Protein AF-A0A7T6Z5D4-F1 (afdb_monomer_lite)

Structure (mmCIF, N/CA/C/O backbone):
data_AF-A0A7T6Z5D4-F1
#
_entry.id   AF-A0A7T6Z5D4-F1
#
loop_
_atom_site.group_PDB
_atom_site.id
_atom_site.type_symbol
_atom_site.label_atom_id
_atom_site.label_alt_id
_atom_site.label_comp_id
_atom_site.label_asym_id
_atom_site.label_entity_id
_atom_site.label_seq_id
_atom_site.pdbx_PDB_ins_code
_atom_site.Cartn_x
_atom_site.Cartn_y
_atom_site.Cartn_z
_atom_site.occupancy
_atom_site.B_iso_or_equiv
_atom_site.auth_seq_id
_atom_site.auth_comp_id
_atom_site.auth_asym_id
_atom_site.auth_atom_id
_atom_site.pdbx_PDB_model_num
ATOM 1 N N . MET A 1 1 ? -11.730 -12.929 -20.255 1.00 37.44 1 MET A N 1
ATOM 2 C CA . MET A 1 1 ? -10.650 -12.286 -21.036 1.00 37.44 1 MET A CA 1
ATOM 3 C C . MET A 1 1 ? -10.343 -10.905 -20.443 1.00 37.44 1 MET A C 1
ATOM 5 O O . MET A 1 1 ? -10.733 -9.910 -21.029 1.00 37.44 1 MET A O 1
ATOM 9 N N . ALA A 1 2 ? -9.716 -10.832 -19.261 1.00 41.50 2 ALA A N 1
ATOM 10 C CA . ALA A 1 2 ? -9.498 -9.564 -18.532 1.00 41.50 2 ALA A CA 1
ATOM 11 C C . ALA A 1 2 ? -8.012 -9.235 -18.262 1.00 41.50 2 ALA A C 1
ATOM 13 O O . ALA A 1 2 ? -7.706 -8.169 -17.743 1.00 41.50 2 ALA A O 1
ATOM 14 N N . ALA A 1 3 ? -7.085 -10.131 -18.622 1.00 36.38 3 ALA A N 1
ATOM 15 C CA . ALA A 1 3 ? -5.649 -9.927 -18.406 1.00 36.38 3 ALA A CA 1
ATOM 16 C C . ALA A 1 3 ? -5.023 -8.950 -19.422 1.00 36.38 3 ALA A C 1
ATOM 18 O O . ALA A 1 3 ? -4.105 -8.213 -19.080 1.00 36.38 3 ALA A O 1
ATOM 19 N N . SER A 1 4 ? -5.549 -8.890 -20.652 1.00 50.53 4 SER A N 1
ATOM 20 C CA . SER A 1 4 ? -4.925 -8.131 -21.744 1.00 50.53 4 SER A CA 1
ATOM 21 C C . SER A 1 4 ? -5.060 -6.613 -21.610 1.00 50.53 4 SER A C 1
ATOM 23 O O . SER A 1 4 ? -4.218 -5.885 -22.119 1.00 50.53 4 SER A O 1
ATOM 25 N N . THR A 1 5 ? -6.108 -6.109 -20.955 1.00 51.53 5 THR A N 1
ATOM 26 C CA . THR A 1 5 ? -6.310 -4.664 -20.753 1.00 51.53 5 THR A CA 1
ATOM 27 C C . THR A 1 5 ? -5.366 -4.111 -19.689 1.00 51.53 5 THR A C 1
ATOM 29 O O . THR A 1 5 ? -4.696 -3.116 -19.946 1.00 51.53 5 THR A O 1
ATOM 32 N N . TYR A 1 6 ? -5.229 -4.811 -18.558 1.00 52.06 6 TYR A N 1
ATOM 33 C CA . TYR A 1 6 ? -4.283 -4.441 -17.501 1.00 52.06 6 TYR A CA 1
ATOM 34 C C . TYR A 1 6 ? -2.834 -4.516 -17.978 1.00 52.06 6 TYR A C 1
ATOM 36 O O . TYR A 1 6 ? -2.069 -3.589 -17.737 1.00 52.06 6 TYR A O 1
ATOM 44 N N . GLU A 1 7 ? -2.456 -5.582 -18.692 1.00 47.59 7 GLU A N 1
ATOM 45 C CA . GLU A 1 7 ? -1.106 -5.703 -19.249 1.00 47.59 7 GLU A CA 1
ATOM 46 C C . GLU A 1 7 ? -0.793 -4.556 -20.216 1.00 47.59 7 GLU A C 1
ATOM 48 O O . GLU A 1 7 ? 0.270 -3.956 -20.106 1.00 47.59 7 GLU A O 1
ATOM 53 N N . ASN A 1 8 ? -1.714 -4.200 -21.117 1.00 50.94 8 ASN A N 1
ATOM 54 C CA . ASN A 1 8 ? -1.492 -3.142 -22.108 1.00 50.94 8 ASN A CA 1
ATOM 55 C C . ASN A 1 8 ? -1.381 -1.739 -21.488 1.00 50.94 8 ASN A C 1
ATOM 57 O O . ASN A 1 8 ? -0.477 -0.988 -21.851 1.00 50.94 8 ASN A O 1
ATOM 61 N N . GLU A 1 9 ? -2.245 -1.384 -20.533 1.00 54.72 9 GLU A N 1
ATOM 62 C CA . GLU A 1 9 ? -2.147 -0.101 -19.813 1.00 54.72 9 GLU A CA 1
ATOM 63 C C . GLU A 1 9 ? -0.854 -0.008 -18.994 1.00 54.72 9 GLU A C 1
ATOM 65 O O . GLU A 1 9 ? -0.229 1.050 -18.888 1.00 54.72 9 GLU A O 1
ATOM 70 N N . LEU A 1 10 ? -0.405 -1.140 -18.461 1.00 51.53 10 LEU A N 1
ATOM 71 C CA . LEU A 1 10 ? 0.838 -1.236 -17.718 1.00 51.53 10 LEU A CA 1
ATOM 72 C C . LEU A 1 10 ? 2.075 -1.205 -18.638 1.00 51.53 10 LEU A C 1
ATOM 74 O O . LEU A 1 10 ? 3.088 -0.600 -18.287 1.00 51.53 10 LEU A O 1
ATOM 78 N N . PHE A 1 11 ? 1.980 -1.773 -19.846 1.00 50.28 11 PHE A N 1
ATOM 79 C CA . PHE A 1 11 ? 2.973 -1.640 -20.919 1.00 50.28 11 PHE A CA 1
ATOM 80 C C . PHE A 1 11 ? 3.122 -0.197 -21.412 1.00 50.28 11 PHE A C 1
ATOM 82 O O . PHE A 1 11 ? 4.231 0.214 -21.758 1.00 50.28 11 PHE A O 1
ATOM 89 N N . GLU A 1 12 ? 2.050 0.595 -21.409 1.00 51.59 12 GLU A N 1
ATOM 90 C CA . GLU A 1 12 ? 2.140 2.032 -21.689 1.00 51.59 12 GLU A CA 1
ATOM 91 C C . GLU A 1 12 ? 2.812 2.797 -20.537 1.00 51.59 12 GLU A C 1
ATOM 93 O O . GLU A 1 12 ? 3.612 3.698 -20.791 1.00 51.59 12 GLU A O 1
ATOM 98 N N . LYS A 1 13 ? 2.615 2.388 -19.273 1.00 49.97 13 LYS A N 1
ATOM 99 C CA . LYS A 1 13 ? 3.376 2.937 -18.129 1.00 49.97 13 LYS A CA 1
ATOM 100 C C . LYS A 1 13 ? 4.866 2.540 -18.146 1.00 49.97 13 LYS A C 1
ATOM 102 O O . LYS A 1 13 ? 5.705 3.300 -17.673 1.00 49.97 13 LYS A O 1
ATOM 107 N N . LEU A 1 14 ? 5.218 1.408 -18.765 1.00 52.12 14 LEU A N 1
ATOM 108 C CA . LEU A 1 14 ? 6.597 0.914 -18.950 1.00 52.12 14 LEU A CA 1
ATOM 109 C C . LEU A 1 14 ? 7.454 1.747 -19.937 1.00 52.12 14 LEU A C 1
ATOM 111 O O . LEU A 1 14 ? 8.657 1.507 -20.058 1.00 52.12 14 LEU A O 1
ATOM 115 N N . LYS A 1 15 ? 6.885 2.727 -20.656 1.00 50.69 15 LYS A N 1
ATOM 116 C CA . LYS A 1 15 ? 7.559 3.475 -21.744 1.00 50.69 15 LYS A CA 1
ATOM 117 C C . LYS A 1 15 ? 8.532 4.585 -21.317 1.00 50.69 15 LYS A C 1
ATOM 119 O O . LYS A 1 15 ? 8.906 5.408 -22.147 1.00 50.69 15 LYS A O 1
ATOM 124 N N . MET A 1 16 ? 9.019 4.598 -20.082 1.00 51.12 16 MET A N 1
ATOM 125 C CA . MET A 1 16 ? 10.031 5.567 -19.632 1.00 51.12 16 MET A CA 1
ATOM 126 C C . MET A 1 16 ? 11.407 4.908 -19.496 1.00 51.12 16 MET A C 1
ATOM 128 O O . MET A 1 16 ? 12.055 4.964 -18.458 1.00 51.12 16 MET A O 1
ATOM 132 N N . ILE A 1 17 ? 11.895 4.291 -20.579 1.00 54.38 17 ILE A N 1
ATOM 133 C CA . ILE A 1 17 ? 13.298 3.876 -20.653 1.00 54.38 17 ILE A CA 1
ATOM 134 C C . ILE A 1 17 ? 14.145 5.124 -20.889 1.00 54.38 17 ILE A C 1
ATOM 136 O O . ILE A 1 17 ? 14.325 5.597 -22.016 1.00 54.38 17 ILE A O 1
ATOM 140 N N . ARG A 1 18 ? 14.697 5.651 -19.799 1.00 50.06 18 ARG A N 1
ATOM 141 C CA . ARG A 1 18 ? 15.638 6.770 -19.788 1.00 50.06 18 ARG A CA 1
ATOM 142 C C . ARG A 1 18 ? 17.005 6.339 -20.339 1.00 50.06 18 ARG A C 1
ATOM 144 O O . ARG A 1 18 ? 17.989 6.347 -19.615 1.00 50.06 18 ARG A O 1
ATOM 151 N N . LYS A 1 19 ? 17.061 5.920 -21.613 1.00 48.53 19 LYS A N 1
ATOM 152 C CA . LYS A 1 19 ? 18.290 5.807 -22.429 1.00 48.53 19 LYS A CA 1
ATOM 153 C C . LYS A 1 19 ? 18.065 5.458 -23.911 1.00 48.53 19 LYS A C 1
ATOM 155 O O . LYS A 1 19 ? 18.936 4.847 -24.503 1.00 48.53 19 LYS A O 1
ATOM 160 N N . GLY A 1 20 ? 16.939 5.798 -24.546 1.00 51.41 20 GLY A N 1
ATOM 161 C CA . GLY A 1 20 ? 16.796 5.729 -26.021 1.00 51.41 20 GLY A CA 1
ATOM 162 C C . GLY A 1 20 ? 16.984 4.352 -26.701 1.00 51.41 20 GLY A C 1
ATOM 163 O O . GLY A 1 20 ? 16.857 4.260 -27.917 1.00 51.41 20 GLY A O 1
ATOM 164 N N . TYR A 1 21 ? 17.251 3.285 -25.942 1.00 56.66 21 TYR A N 1
ATOM 165 C CA . TYR A 1 21 ? 17.444 1.911 -26.400 1.00 56.66 21 TYR A CA 1
ATOM 166 C C . TYR A 1 21 ? 16.361 1.015 -25.803 1.00 56.66 21 TYR A C 1
ATOM 168 O O . TYR A 1 21 ? 16.031 1.111 -24.623 1.00 56.66 21 TYR A O 1
ATOM 176 N N . ARG A 1 22 ? 15.808 0.120 -26.623 1.00 65.06 22 ARG A N 1
ATOM 177 C CA . ARG A 1 22 ? 14.794 -0.850 -26.198 1.00 65.06 22 ARG A CA 1
ATOM 178 C C . ARG A 1 22 ? 15.420 -1.845 -25.214 1.00 65.06 22 ARG A C 1
ATOM 180 O O . ARG A 1 22 ? 16.371 -2.536 -25.573 1.00 65.06 22 ARG A O 1
ATOM 187 N N . ALA A 1 23 ? 14.881 -1.928 -23.999 1.00 68.12 23 ALA A N 1
ATOM 188 C CA . ALA A 1 23 ? 15.359 -2.865 -22.986 1.00 68.12 23 ALA A CA 1
ATOM 189 C C . ALA A 1 23 ? 15.225 -4.323 -23.475 1.00 68.12 23 ALA A C 1
ATOM 191 O O . ALA A 1 23 ? 14.228 -4.660 -24.128 1.00 68.12 23 ALA A O 1
ATOM 192 N N . PRO A 1 24 ? 16.180 -5.213 -23.147 1.00 80.25 24 PRO A N 1
ATOM 193 C CA . PRO A 1 24 ? 16.029 -6.640 -23.399 1.00 80.25 24 PRO A CA 1
ATOM 194 C C . PRO A 1 24 ? 14.774 -7.195 -22.715 1.00 80.25 24 PRO A C 1
ATOM 196 O O . PRO A 1 24 ? 14.442 -6.801 -21.597 1.00 80.25 24 PRO A O 1
ATOM 199 N N . ARG A 1 25 ? 14.100 -8.167 -23.345 1.00 78.31 25 ARG A N 1
ATOM 200 C CA . ARG A 1 25 ? 12.858 -8.767 -22.817 1.00 78.31 25 ARG A CA 1
ATOM 201 C C . ARG A 1 25 ? 12.995 -9.263 -21.372 1.00 78.31 25 ARG A C 1
ATOM 203 O O . ARG A 1 25 ? 12.074 -9.079 -20.589 1.00 78.31 25 ARG A O 1
ATOM 210 N N . GLN A 1 26 ? 14.138 -9.853 -21.024 1.00 81.25 26 GLN A N 1
ATOM 211 C CA . GLN A 1 26 ? 14.415 -10.340 -19.667 1.00 81.25 26 GLN A CA 1
ATOM 212 C C . GLN A 1 26 ? 14.435 -9.206 -18.633 1.00 81.25 26 GLN A C 1
ATOM 214 O O . GLN A 1 26 ? 13.892 -9.366 -17.546 1.00 81.25 26 GLN A O 1
ATOM 219 N N . VAL A 1 27 ? 14.989 -8.041 -18.989 1.00 82.62 27 VAL A N 1
ATOM 220 C CA . VAL A 1 27 ? 15.001 -6.855 -18.119 1.00 82.62 27 VAL A CA 1
ATOM 221 C C . VAL A 1 27 ? 13.579 -6.347 -17.902 1.00 82.62 27 VAL A C 1
ATOM 223 O O . VAL A 1 27 ? 13.185 -6.097 -16.769 1.00 82.62 27 VAL A O 1
ATOM 226 N N . VAL A 1 28 ? 12.776 -6.275 -18.969 1.00 80.19 28 VAL A N 1
ATOM 227 C CA . VAL A 1 28 ? 11.358 -5.884 -18.877 1.00 80.19 28 VAL A CA 1
ATOM 228 C C . VAL A 1 28 ? 10.575 -6.852 -17.985 1.00 80.19 28 VAL A C 1
ATOM 230 O O . VAL A 1 28 ? 9.801 -6.419 -17.140 1.00 80.19 28 VAL A O 1
ATOM 233 N N . GLN A 1 29 ? 10.799 -8.159 -18.132 1.00 82.94 29 GLN A N 1
ATOM 234 C CA . GLN A 1 29 ? 10.155 -9.181 -17.301 1.00 82.94 29 GLN A CA 1
ATOM 235 C C . GLN A 1 29 ? 10.576 -9.092 -15.828 1.00 82.94 29 GLN A C 1
ATOM 237 O O . GLN A 1 29 ? 9.723 -9.230 -14.955 1.00 82.94 29 GLN A O 1
ATOM 242 N N . SER A 1 30 ? 11.857 -8.832 -15.547 1.00 85.94 30 SER A N 1
ATOM 243 C CA . SER A 1 30 ? 12.365 -8.623 -14.182 1.00 85.94 30 SER A CA 1
ATOM 244 C C . SER A 1 30 ? 11.738 -7.384 -13.533 1.00 85.94 30 SER A C 1
ATOM 246 O O . SER A 1 30 ? 11.197 -7.469 -12.430 1.00 85.94 30 SER A O 1
ATOM 248 N N . LEU A 1 31 ? 11.713 -6.254 -14.251 1.00 83.06 31 LEU A N 1
ATOM 249 C CA . LEU A 1 31 ? 11.055 -5.023 -13.801 1.00 83.06 31 LEU A CA 1
ATOM 250 C C . LEU A 1 31 ? 9.561 -5.249 -13.538 1.00 83.06 31 LEU A C 1
ATOM 252 O O . LEU A 1 31 ? 9.053 -4.854 -12.493 1.00 83.06 31 LEU A O 1
ATOM 256 N N . TYR A 1 32 ? 8.868 -5.951 -14.435 1.00 83.81 32 TYR A N 1
ATOM 257 C CA . TYR A 1 32 ? 7.458 -6.291 -14.255 1.00 83.81 32 TYR A CA 1
ATOM 258 C C . TYR A 1 32 ? 7.222 -7.166 -13.019 1.00 83.81 32 TYR A C 1
ATOM 260 O O . TYR A 1 32 ? 6.329 -6.879 -12.225 1.00 83.81 32 TYR A O 1
ATOM 268 N N . ALA A 1 33 ? 8.032 -8.210 -12.823 1.00 86.88 33 ALA A N 1
ATOM 269 C CA . ALA A 1 33 ? 7.919 -9.083 -11.659 1.00 86.88 33 ALA A CA 1
ATOM 270 C C . ALA A 1 33 ? 8.123 -8.302 -10.353 1.00 86.88 33 ALA A C 1
ATOM 272 O O . ALA A 1 33 ? 7.342 -8.461 -9.417 1.00 86.88 33 ALA A O 1
ATOM 273 N N . ARG A 1 34 ? 9.117 -7.406 -10.309 1.00 87.25 34 ARG A N 1
ATOM 274 C CA . ARG A 1 34 ? 9.352 -6.524 -9.156 1.00 87.25 34 ARG A CA 1
ATOM 275 C C . ARG A 1 34 ? 8.175 -5.593 -8.901 1.00 87.25 34 ARG A C 1
ATOM 277 O O . ARG A 1 34 ? 7.695 -5.528 -7.779 1.00 87.25 34 ARG A O 1
ATOM 284 N N . MET A 1 35 ? 7.655 -4.943 -9.935 1.00 85.75 35 MET A N 1
ATOM 285 C CA . MET A 1 35 ? 6.489 -4.072 -9.795 1.00 85.75 35 MET A CA 1
ATOM 286 C C . MET A 1 35 ? 5.255 -4.824 -9.307 1.00 85.75 35 MET A C 1
ATOM 288 O O . MET A 1 35 ? 4.529 -4.315 -8.461 1.00 85.75 35 MET A O 1
ATOM 292 N N . MET A 1 36 ? 5.018 -6.036 -9.808 1.00 85.00 36 MET A N 1
ATOM 293 C CA . MET A 1 36 ? 3.901 -6.860 -9.355 1.00 85.00 36 MET A CA 1
ATOM 294 C C . MET A 1 36 ? 4.038 -7.265 -7.889 1.00 85.00 36 MET A C 1
ATOM 296 O O . MET A 1 36 ? 3.042 -7.260 -7.165 1.00 85.00 36 MET A O 1
ATOM 300 N N . LEU A 1 37 ? 5.251 -7.582 -7.432 1.00 88.38 37 LEU A N 1
ATOM 301 C CA . LEU A 1 37 ? 5.511 -7.853 -6.019 1.00 88.38 37 LEU A CA 1
ATOM 302 C C . LEU A 1 37 ? 5.237 -6.616 -5.162 1.00 88.38 37 LEU A C 1
ATOM 304 O O . LEU A 1 37 ? 4.477 -6.711 -4.200 1.00 88.38 37 LEU A O 1
ATOM 308 N N . GLU A 1 38 ? 5.775 -5.459 -5.548 1.00 86.62 38 GLU A N 1
ATOM 309 C CA . GLU A 1 38 ? 5.553 -4.199 -4.830 1.00 86.62 38 GLU A CA 1
ATOM 310 C C . GLU A 1 38 ? 4.069 -3.819 -4.788 1.00 86.62 38 GLU A C 1
ATOM 312 O O . GLU A 1 38 ? 3.528 -3.492 -3.732 1.00 86.62 38 GLU A O 1
ATOM 317 N N . TYR A 1 39 ? 3.363 -3.953 -5.914 1.00 85.75 39 TYR A N 1
ATOM 318 C CA . TYR A 1 39 ? 1.924 -3.713 -5.979 1.00 85.75 39 TYR A CA 1
ATOM 319 C C . TYR A 1 39 ? 1.141 -4.669 -5.072 1.00 85.75 39 TYR A C 1
ATOM 321 O O . TYR A 1 39 ? 0.237 -4.245 -4.353 1.00 85.75 39 TYR A O 1
ATOM 329 N N . SER A 1 40 ? 1.505 -5.953 -5.061 1.00 87.31 40 SER A N 1
ATOM 330 C CA . SER A 1 40 ? 0.850 -6.956 -4.214 1.00 87.31 40 SER A CA 1
ATOM 331 C C . SER A 1 40 ? 1.037 -6.642 -2.729 1.00 87.31 40 SER A C 1
ATOM 333 O O . SER A 1 40 ? 0.080 -6.716 -1.956 1.00 87.31 40 SER A O 1
ATOM 335 N N . VAL A 1 41 ? 2.248 -6.239 -2.331 1.00 90.06 41 VAL A N 1
ATOM 336 C CA . VAL A 1 41 ? 2.550 -5.801 -0.961 1.00 90.06 41 VAL A CA 1
ATOM 337 C C . VAL A 1 41 ? 1.753 -4.548 -0.605 1.00 90.06 41 VAL A C 1
ATOM 339 O O . VAL A 1 41 ? 1.170 -4.488 0.482 1.00 90.06 41 VAL A O 1
ATOM 342 N N . TYR A 1 42 ? 1.679 -3.575 -1.516 1.00 89.62 42 TYR A N 1
ATOM 343 C CA . TYR A 1 42 ? 0.903 -2.353 -1.328 1.00 89.62 42 TYR A CA 1
ATOM 344 C C . TYR A 1 42 ? -0.583 -2.656 -1.089 1.00 89.62 42 TYR A C 1
ATOM 346 O O . TYR A 1 42 ? -1.132 -2.242 -0.066 1.00 89.62 42 TYR A O 1
ATOM 354 N N . VAL A 1 43 ? -1.226 -3.416 -1.983 1.00 88.69 43 VAL A N 1
ATOM 355 C CA . VAL A 1 43 ? -2.658 -3.752 -1.880 1.00 88.69 43 VAL A CA 1
ATOM 356 C C . VAL A 1 43 ? -2.943 -4.538 -0.605 1.00 88.69 43 VAL A C 1
ATOM 358 O O . VAL A 1 43 ? -3.821 -4.157 0.168 1.00 88.69 43 VAL A O 1
ATOM 361 N N . PHE A 1 44 ? -2.155 -5.580 -0.329 1.00 92.12 44 PHE A N 1
ATOM 362 C CA . PHE A 1 44 ? -2.328 -6.393 0.873 1.00 92.12 44 PHE A CA 1
ATOM 363 C C . PHE A 1 44 ? -2.221 -5.557 2.151 1.00 92.12 44 PHE A C 1
ATOM 365 O O . PHE A 1 44 ? -3.043 -5.682 3.059 1.00 92.12 44 PHE A O 1
ATOM 372 N N . THR A 1 45 ? -1.216 -4.684 2.225 1.00 93.81 45 THR A N 1
ATOM 373 C CA . THR A 1 45 ? -0.984 -3.860 3.415 1.00 93.81 45 THR A CA 1
ATOM 374 C C . THR A 1 45 ? -2.088 -2.820 3.594 1.00 93.81 45 THR A C 1
ATOM 376 O O . THR A 1 45 ? -2.572 -2.632 4.711 1.00 93.81 45 THR A O 1
ATOM 379 N N . LYS A 1 46 ? -2.546 -2.200 2.500 1.00 93.69 46 LYS A N 1
ATOM 380 C CA . LYS A 1 46 ? -3.678 -1.266 2.500 1.00 93.69 46 LYS A CA 1
ATOM 381 C C . LYS A 1 46 ? -4.953 -1.921 3.022 1.00 93.69 46 LYS A C 1
ATOM 383 O O . LYS A 1 46 ? -5.603 -1.375 3.911 1.00 93.69 46 LYS A O 1
ATOM 388 N N . ASP A 1 47 ? -5.287 -3.096 2.500 1.00 94.88 47 ASP A N 1
ATOM 389 C CA . ASP A 1 47 ? -6.487 -3.828 2.902 1.00 94.88 47 ASP A CA 1
ATOM 390 C C . ASP A 1 47 ? -6.391 -4.322 4.348 1.00 94.88 47 ASP A C 1
ATOM 392 O O . ASP A 1 47 ? -7.383 -4.302 5.078 1.00 94.88 47 ASP A O 1
ATO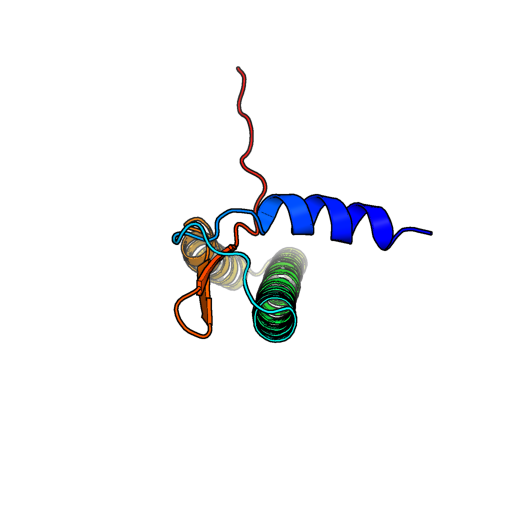M 396 N N . ARG A 1 48 ? -5.186 -4.695 4.799 1.00 96.81 48 ARG A N 1
ATOM 397 C CA . ARG A 1 48 ? -4.931 -5.034 6.203 1.00 96.81 48 ARG A CA 1
ATOM 398 C C . ARG A 1 48 ? -5.212 -3.851 7.126 1.00 96.81 48 ARG A C 1
ATOM 400 O O . ARG A 1 48 ? -5.906 -4.034 8.120 1.00 96.81 48 ARG A O 1
ATOM 407 N N . TYR A 1 49 ? -4.694 -2.661 6.817 1.00 97.38 49 TYR A N 1
ATOM 408 C CA . TYR A 1 49 ? -4.947 -1.470 7.633 1.00 97.38 49 TYR A CA 1
ATOM 409 C C . TYR A 1 49 ? -6.432 -1.135 7.701 1.00 97.38 49 TYR A C 1
ATOM 411 O O . TYR A 1 49 ? -6.945 -0.936 8.797 1.00 97.38 49 TYR A O 1
ATOM 419 N N . LYS A 1 50 ? -7.132 -1.143 6.560 1.00 96.38 50 LYS A N 1
ATOM 420 C CA . LYS A 1 50 ? -8.583 -0.911 6.523 1.00 96.38 50 LYS A CA 1
ATOM 421 C C . LYS A 1 50 ? -9.334 -1.874 7.436 1.00 96.38 50 LYS A C 1
ATOM 423 O O . LYS A 1 50 ? -10.077 -1.428 8.296 1.00 96.38 50 LYS A O 1
ATOM 428 N N . ARG A 1 51 ? -9.054 -3.176 7.319 1.00 97.94 51 ARG A N 1
ATOM 429 C CA . ARG A 1 51 ? -9.689 -4.195 8.161 1.00 97.94 51 ARG A CA 1
ATOM 430 C C . ARG A 1 51 ? -9.431 -3.961 9.648 1.00 97.94 51 ARG A C 1
ATOM 432 O O . ARG A 1 51 ? -10.360 -4.021 10.436 1.00 97.94 51 ARG A O 1
ATOM 439 N N . LEU A 1 52 ? -8.185 -3.683 10.033 1.00 97.81 52 LEU A N 1
ATOM 440 C CA . LEU A 1 52 ? -7.836 -3.447 11.437 1.00 97.81 52 LEU A CA 1
ATOM 441 C C . LEU A 1 52 ? -8.505 -2.183 11.994 1.00 97.81 52 LEU A C 1
ATOM 443 O O . LEU A 1 52 ? -8.872 -2.151 13.167 1.00 97.81 52 LEU A O 1
ATOM 447 N N . ILE A 1 53 ? -8.639 -1.144 11.167 1.00 97.56 53 ILE A N 1
ATOM 448 C CA . ILE A 1 53 ? -9.340 0.092 11.521 1.00 97.56 53 ILE A CA 1
ATOM 449 C C . ILE A 1 53 ? -10.833 -0.192 11.727 1.00 97.56 53 ILE A C 1
ATOM 451 O O . ILE A 1 53 ? -11.383 0.226 12.744 1.00 97.56 53 ILE A O 1
ATOM 455 N N . ASP A 1 54 ? -11.459 -0.939 10.815 1.00 97.69 54 ASP A N 1
ATOM 456 C CA . ASP A 1 54 ? -12.865 -1.343 10.927 1.00 97.69 54 ASP A CA 1
ATOM 457 C C . ASP A 1 54 ? -13.097 -2.197 12.189 1.00 97.69 54 ASP A C 1
ATOM 459 O O . ASP A 1 54 ? -14.010 -1.922 12.962 1.00 97.69 54 ASP A O 1
ATOM 463 N N . GLU A 1 55 ? -12.203 -3.149 12.482 1.00 97.94 55 GLU A N 1
ATOM 464 C CA . GLU A 1 55 ? -12.241 -3.949 13.717 1.00 97.94 55 GLU A CA 1
ATOM 465 C C . GLU A 1 55 ? -12.152 -3.080 14.986 1.00 97.94 55 GLU A C 1
ATOM 467 O O . GLU A 1 55 ? -12.826 -3.357 15.981 1.00 97.94 55 GLU A O 1
ATOM 472 N N . ALA A 1 56 ? -11.331 -2.024 14.977 1.00 97.69 56 ALA A N 1
ATOM 473 C CA . ALA A 1 56 ? -11.225 -1.099 16.105 1.00 97.69 56 ALA A CA 1
ATOM 474 C C . ALA A 1 56 ? -12.501 -0.257 16.281 1.00 97.69 56 ALA A C 1
ATOM 476 O O . ALA A 1 56 ? -12.926 -0.015 17.413 1.00 97.69 56 ALA A O 1
ATOM 477 N N . LEU A 1 57 ? -13.141 0.147 15.178 1.00 96.62 57 LEU A N 1
ATOM 478 C CA . LEU A 1 57 ? -14.430 0.842 15.202 1.00 96.62 57 LEU A CA 1
ATOM 479 C C . LEU A 1 57 ? -15.543 -0.054 15.757 1.00 96.62 57 LEU A C 1
ATOM 481 O O . LEU A 1 57 ? -16.286 0.384 16.638 1.00 96.62 57 LEU A O 1
ATOM 485 N N . ASP A 1 58 ? -15.619 -1.306 15.303 1.00 98.12 58 ASP A N 1
ATOM 486 C CA . ASP A 1 58 ? -16.592 -2.293 15.787 1.00 98.12 58 ASP A CA 1
ATOM 487 C C . ASP A 1 58 ? -16.429 -2.557 17.291 1.00 98.12 58 ASP A C 1
ATOM 489 O O . ASP A 1 58 ? -17.412 -2.653 18.032 1.00 98.12 58 ASP A O 1
ATOM 493 N N . ALA A 1 59 ? -15.181 -2.603 17.767 1.00 97.81 59 ALA A N 1
ATOM 494 C CA . ALA A 1 59 ? -14.850 -2.749 19.181 1.00 97.81 59 ALA A CA 1
ATOM 495 C C . ALA A 1 59 ? -15.043 -1.461 20.007 1.00 97.81 59 ALA A C 1
ATOM 497 O O . ALA A 1 59 ? -14.939 -1.509 21.234 1.00 97.81 59 ALA A O 1
ATOM 498 N N . LYS A 1 60 ? -15.325 -0.317 19.362 1.00 97.50 60 LYS A N 1
ATOM 499 C CA . LYS A 1 60 ? -15.334 1.030 19.966 1.00 97.50 60 LYS A CA 1
ATOM 500 C C . LYS A 1 60 ? -14.028 1.369 20.701 1.00 97.50 60 LYS A C 1
ATOM 502 O O . LYS A 1 60 ? -14.040 2.090 21.699 1.00 97.50 60 LYS A O 1
ATOM 507 N N . ASP A 1 61 ? -12.910 0.852 20.203 1.00 97.88 61 ASP A N 1
ATOM 508 C CA . ASP A 1 61 ? -11.576 1.070 20.756 1.00 97.88 61 ASP A CA 1
ATOM 509 C C . ASP A 1 61 ? -10.943 2.309 20.108 1.00 97.88 61 ASP A C 1
ATOM 511 O O . ASP A 1 61 ? -10.307 2.252 19.051 1.00 97.88 61 ASP A O 1
ATOM 515 N N . GLU A 1 62 ? -11.171 3.463 20.735 1.00 96.88 62 GLU A N 1
ATOM 516 C CA . GLU A 1 62 ? -10.721 4.757 20.224 1.00 96.88 62 GLU A CA 1
ATOM 517 C C . GLU A 1 62 ? -9.191 4.875 20.164 1.00 96.88 62 GLU A C 1
ATOM 519 O O . GLU A 1 62 ? -8.652 5.455 19.218 1.00 96.88 62 GLU A O 1
ATOM 524 N N . GLU A 1 63 ? -8.480 4.325 21.149 1.00 97.50 63 GLU A N 1
ATOM 525 C CA . GLU A 1 63 ? -7.019 4.392 21.201 1.00 97.50 63 GLU A CA 1
ATOM 526 C C . GLU A 1 63 ? -6.412 3.597 20.045 1.00 97.50 63 GLU A C 1
ATOM 528 O O . GLU A 1 63 ? -5.599 4.122 19.275 1.00 97.50 63 GLU A O 1
ATOM 533 N N . ARG A 1 64 ? -6.887 2.361 19.852 1.00 97.00 64 ARG A N 1
ATOM 534 C CA . ARG A 1 64 ? -6.438 1.501 18.758 1.00 97.00 64 ARG A CA 1
ATOM 535 C C . ARG A 1 64 ? -6.806 2.069 17.393 1.00 97.00 64 ARG A C 1
ATOM 537 O O . ARG A 1 64 ? -5.977 2.038 16.484 1.00 97.00 64 ARG A O 1
ATOM 544 N N . PHE A 1 65 ? -8.006 2.629 17.243 1.00 97.69 65 PHE A N 1
ATOM 545 C CA . PHE A 1 65 ? -8.419 3.295 16.007 1.00 97.69 65 PHE A CA 1
ATOM 546 C C . PHE A 1 65 ? -7.482 4.456 15.648 1.00 97.69 65 PHE A C 1
ATOM 548 O O . PHE A 1 65 ? -7.017 4.554 14.507 1.00 97.69 65 PHE A O 1
ATOM 555 N N . ARG A 1 66 ? -7.171 5.326 16.619 1.00 97.44 66 ARG A N 1
ATOM 556 C CA . ARG A 1 66 ? -6.275 6.474 16.416 1.00 97.44 66 ARG A CA 1
ATOM 557 C C . ARG A 1 66 ? -4.865 6.022 16.040 1.00 97.44 66 ARG A C 1
ATOM 559 O O . ARG A 1 66 ? -4.307 6.554 15.081 1.00 97.44 66 ARG A O 1
ATOM 566 N N . ALA A 1 67 ? -4.323 5.022 16.738 1.00 97.88 67 ALA A N 1
ATOM 567 C CA . ALA A 1 67 ? -3.007 4.458 16.437 1.00 97.88 67 ALA A CA 1
ATOM 568 C C . ALA A 1 67 ? -2.946 3.892 15.008 1.00 97.88 67 ALA A C 1
ATOM 570 O O . ALA A 1 67 ? -2.112 4.317 14.208 1.00 97.88 67 ALA A O 1
ATOM 571 N N . LEU A 1 68 ? -3.893 3.021 14.642 1.00 97.44 68 LEU A N 1
ATOM 572 C CA . LEU A 1 68 ? -3.949 2.400 13.314 1.00 97.44 68 LEU A CA 1
ATOM 573 C C . LEU A 1 68 ? -4.147 3.421 12.188 1.00 97.44 68 LEU A C 1
ATOM 575 O O . LEU A 1 68 ? -3.555 3.283 11.119 1.00 97.44 68 LEU A O 1
ATOM 579 N N . THR A 1 69 ? -4.956 4.457 12.419 1.00 96.00 69 THR A N 1
ATOM 580 C CA . THR A 1 69 ? -5.179 5.526 11.436 1.00 96.00 69 THR A CA 1
ATOM 581 C C . THR A 1 69 ? -3.918 6.365 11.225 1.00 96.00 69 THR A C 1
ATOM 583 O O . THR A 1 69 ? -3.608 6.726 10.085 1.00 96.00 69 THR A O 1
ATOM 586 N N . SER A 1 70 ? -3.166 6.645 12.295 1.00 96.62 70 SER A N 1
ATOM 587 C CA . SER A 1 70 ? -1.875 7.338 12.205 1.00 96.62 70 SER A CA 1
ATOM 588 C C . SER A 1 70 ? -0.861 6.500 11.429 1.00 96.62 70 SER A C 1
ATOM 590 O O . SER A 1 70 ? -0.307 6.971 10.437 1.00 96.62 70 SER A O 1
ATOM 592 N N . GLU A 1 71 ? -0.692 5.230 11.805 1.00 96.25 71 GLU A N 1
ATOM 593 C CA . GLU A 1 71 ? 0.208 4.299 11.117 1.00 96.25 71 GLU A CA 1
ATOM 594 C C . GLU A 1 71 ? -0.141 4.144 9.635 1.00 96.25 71 GLU A C 1
ATOM 596 O O . GLU A 1 71 ? 0.742 4.178 8.778 1.00 96.25 71 GLU A O 1
ATOM 601 N N . TYR A 1 72 ? -1.430 4.00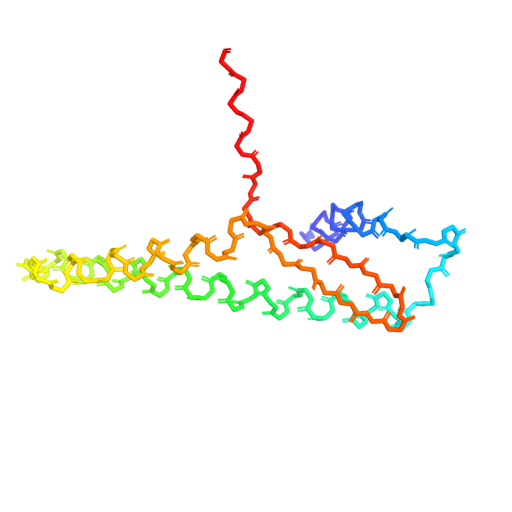7 9.312 1.00 95.31 72 TYR A N 1
ATOM 602 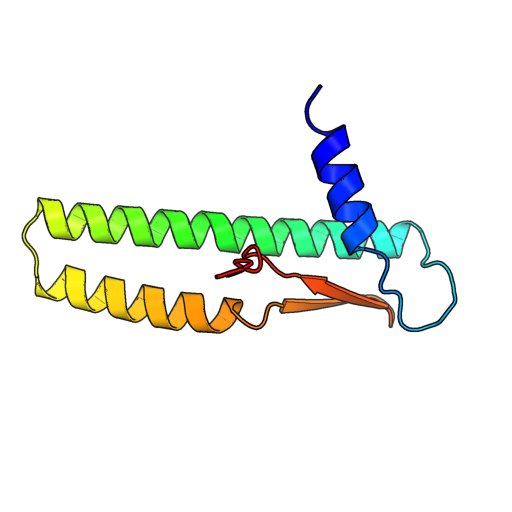C CA . TYR A 1 72 ? -1.890 3.913 7.931 1.00 95.31 72 TYR A CA 1
ATOM 603 C C . TYR A 1 72 ? -1.579 5.188 7.143 1.00 95.31 72 TYR A C 1
ATOM 605 O O . TYR A 1 72 ? -1.146 5.107 5.994 1.00 95.31 72 TYR A O 1
ATOM 613 N N . SER A 1 73 ? -1.768 6.361 7.751 1.00 92.94 73 SER A N 1
ATOM 614 C CA . SER A 1 73 ? -1.487 7.651 7.113 1.00 92.94 73 SER A CA 1
ATOM 615 C C . SER A 1 73 ? 0.007 7.826 6.835 1.00 92.94 73 SER A C 1
ATOM 617 O O . SER A 1 73 ? 0.385 8.195 5.722 1.00 92.94 73 SER A O 1
ATOM 619 N N . GLU A 1 74 ? 0.863 7.491 7.802 1.00 92.88 74 GLU A N 1
ATOM 620 C CA . GLU A 1 74 ? 2.319 7.503 7.637 1.00 92.88 74 GLU A CA 1
ATOM 621 C C . GLU A 1 74 ? 2.785 6.502 6.580 1.00 92.88 74 GLU A C 1
ATOM 623 O O . GLU A 1 74 ? 3.611 6.829 5.726 1.00 92.88 74 GLU A O 1
ATOM 628 N N . TRP A 1 75 ? 2.249 5.280 6.615 1.00 92.69 75 TRP A N 1
ATOM 629 C CA . TRP A 1 75 ? 2.539 4.257 5.619 1.00 92.69 75 TRP A CA 1
ATOM 630 C C . TRP A 1 75 ? 2.129 4.729 4.222 1.00 92.69 75 TRP A C 1
ATOM 632 O O . TRP A 1 75 ? 2.937 4.671 3.299 1.00 92.69 75 TRP A O 1
ATOM 642 N N . ARG A 1 76 ? 0.916 5.272 4.068 1.00 89.81 76 ARG A N 1
ATOM 643 C CA . ARG A 1 76 ? 0.399 5.766 2.786 1.00 89.81 76 ARG A CA 1
ATOM 644 C C . ARG A 1 76 ? 1.236 6.919 2.236 1.00 89.81 76 ARG A C 1
ATOM 646 O O . ARG A 1 76 ? 1.520 6.930 1.040 1.00 89.81 76 ARG A O 1
ATOM 653 N N . ALA A 1 77 ? 1.682 7.840 3.090 1.00 87.38 77 ALA A N 1
ATOM 654 C CA . ALA A 1 77 ? 2.544 8.951 2.688 1.00 87.38 77 ALA A CA 1
ATOM 655 C C . ALA A 1 77 ? 3.851 8.469 2.029 1.00 87.38 77 ALA A C 1
ATOM 657 O O . ALA A 1 77 ? 4.305 9.070 1.058 1.00 87.38 77 ALA A O 1
ATOM 658 N N . ARG A 1 78 ? 4.418 7.336 2.476 1.00 83.31 78 ARG A N 1
ATOM 659 C CA . ARG A 1 78 ? 5.623 6.737 1.861 1.00 83.31 78 ARG A CA 1
ATOM 660 C C . ARG A 1 78 ? 5.391 6.243 0.432 1.00 83.31 78 ARG A C 1
ATOM 662 O O . ARG A 1 78 ? 6.335 6.196 -0.345 1.00 83.31 78 ARG A O 1
ATOM 669 N N . TYR A 1 79 ? 4.157 5.880 0.087 1.00 78.94 79 TYR A N 1
ATOM 670 C CA . TYR A 1 79 ? 3.787 5.416 -1.255 1.00 78.94 79 TYR A CA 1
ATOM 671 C C . TYR A 1 79 ? 3.239 6.537 -2.149 1.00 78.94 79 TYR A C 1
ATOM 673 O O . TYR A 1 79 ? 3.071 6.334 -3.350 1.00 78.94 79 TYR A O 1
ATOM 681 N N . GLN A 1 80 ? 2.992 7.726 -1.593 1.00 71.75 80 GLN A N 1
ATOM 682 C CA . GLN A 1 80 ? 2.419 8.865 -2.312 1.00 71.75 80 GLN A CA 1
ATOM 683 C C . GLN A 1 80 ? 3.384 9.468 -3.345 1.00 71.75 80 GLN A C 1
ATOM 685 O O . GLN A 1 80 ? 2.944 9.982 -4.370 1.00 71.75 80 GLN A O 1
ATOM 690 N N . SER A 1 81 ? 4.696 9.366 -3.113 1.00 66.88 81 SER A N 1
ATOM 691 C CA . SER A 1 81 ? 5.733 9.752 -4.081 1.00 66.88 81 SER A CA 1
ATOM 692 C C . SER A 1 81 ? 5.973 8.711 -5.180 1.00 66.88 81 SER A C 1
ATOM 694 O O . SER A 1 81 ? 6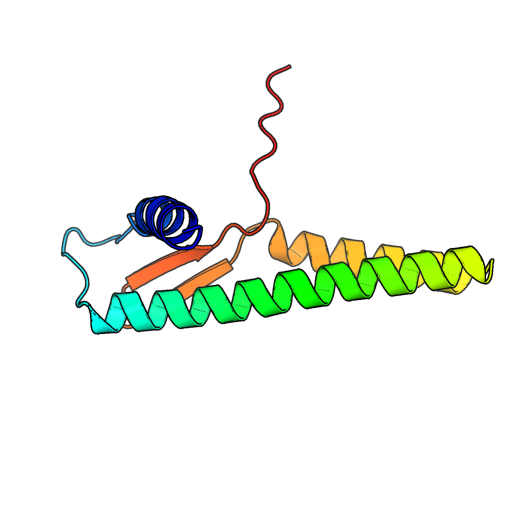.826 8.926 -6.038 1.00 66.88 81 SER A O 1
ATOM 696 N N . GLY A 1 82 ? 5.264 7.578 -5.139 1.00 70.50 82 GLY A N 1
ATOM 697 C CA . GLY A 1 82 ? 5.581 6.405 -5.945 1.00 70.50 82 GLY A CA 1
ATOM 698 C C . GLY A 1 82 ? 6.866 5.706 -5.489 1.00 70.50 82 GLY A C 1
ATOM 699 O O . GLY A 1 82 ? 7.533 6.118 -4.537 1.00 70.50 82 GLY A O 1
ATOM 700 N N . CYS A 1 83 ? 7.201 4.614 -6.171 1.00 74.50 83 CYS A N 1
ATOM 701 C CA . CYS A 1 83 ? 8.437 3.859 -5.982 1.00 74.50 83 CYS A CA 1
ATOM 702 C C . CYS A 1 83 ? 9.186 3.769 -7.313 1.00 74.50 83 CYS A C 1
ATOM 704 O O . CYS A 1 83 ? 8.574 3.478 -8.337 1.00 74.50 83 CYS A O 1
ATOM 706 N N . THR A 1 84 ? 10.503 3.971 -7.315 1.00 79.56 84 THR A N 1
ATOM 707 C CA . THR A 1 84 ? 11.331 3.719 -8.501 1.00 79.56 84 THR A CA 1
ATOM 708 C C . THR A 1 84 ? 12.032 2.381 -8.342 1.00 79.56 84 THR A C 1
ATOM 710 O O . THR A 1 84 ? 12.866 2.218 -7.453 1.00 79.56 84 THR A O 1
ATOM 713 N N . ILE A 1 85 ? 11.724 1.432 -9.222 1.00 80.06 85 ILE A N 1
ATOM 714 C CA . ILE A 1 85 ? 12.452 0.165 -9.303 1.00 80.06 85 ILE A CA 1
ATOM 715 C C . ILE A 1 85 ? 13.482 0.239 -10.426 1.00 80.06 85 ILE A C 1
ATOM 717 O O . ILE A 1 85 ? 13.219 0.815 -11.480 1.00 80.06 85 ILE A O 1
ATOM 721 N N . SER A 1 86 ? 14.659 -0.344 -10.216 1.00 79.19 86 SER A N 1
ATOM 722 C CA . SER A 1 86 ? 15.741 -0.332 -11.200 1.00 79.19 86 SER A CA 1
ATOM 723 C C . SER A 1 86 ? 16.270 -1.732 -11.479 1.00 79.19 86 SER A C 1
ATOM 725 O O . SER A 1 86 ? 16.288 -2.582 -10.595 1.00 79.19 86 SER A O 1
ATOM 727 N N . GLU A 1 87 ? 16.678 -1.994 -12.719 1.00 77.38 87 GLU A N 1
ATOM 728 C CA . GLU A 1 87 ? 17.281 -3.254 -13.148 1.00 77.38 87 GLU A CA 1
ATOM 729 C C . GLU A 1 87 ? 18.239 -3.012 -14.318 1.00 77.38 87 GLU A C 1
ATOM 731 O O . GLU A 1 87 ? 17.854 -2.434 -15.331 1.00 77.38 87 GLU A O 1
ATOM 736 N N . HIS A 1 88 ? 19.492 -3.465 -14.205 1.00 72.69 88 HIS A N 1
ATOM 737 C CA . HIS A 1 88 ? 20.502 -3.371 -15.273 1.00 72.69 88 HIS A CA 1
ATOM 738 C C . HIS A 1 88 ? 20.641 -1.971 -15.919 1.00 72.69 88 HIS A C 1
ATOM 740 O O . HIS A 1 88 ? 20.893 -1.851 -17.118 1.00 72.69 88 HIS A O 1
ATOM 746 N N . GLY A 1 89 ? 20.487 -0.904 -15.125 1.00 73.25 89 GLY A N 1
ATOM 747 C CA . GLY A 1 89 ? 20.570 0.488 -15.592 1.00 73.25 89 GLY A CA 1
ATOM 748 C C . GLY A 1 89 ? 19.293 1.033 -16.242 1.00 73.25 89 GLY A C 1
ATOM 749 O O . GLY A 1 89 ? 19.319 2.136 -16.786 1.00 73.25 89 GLY A O 1
ATOM 750 N N . TYR A 1 90 ? 18.198 0.275 -16.187 1.00 73.38 90 TYR A N 1
ATOM 751 C CA . TYR A 1 90 ? 16.848 0.708 -16.532 1.00 73.38 90 TYR A CA 1
ATOM 752 C C . TYR A 1 90 ? 16.083 1.014 -15.249 1.00 73.38 90 TYR A C 1
ATOM 754 O O . TYR A 1 90 ? 16.231 0.299 -14.262 1.00 73.38 90 TYR A O 1
ATOM 762 N N . GLU A 1 91 ? 15.266 2.058 -15.264 1.00 73.25 91 GLU A N 1
ATOM 763 C CA . GLU A 1 91 ? 14.447 2.485 -14.130 1.00 73.25 91 GLU A CA 1
ATOM 764 C C . GLU A 1 91 ? 12.980 2.508 -14.549 1.00 73.25 91 GLU A C 1
ATOM 766 O O . GLU A 1 91 ? 12.664 2.772 -15.710 1.00 73.25 91 GLU A O 1
ATOM 771 N N . MET A 1 92 ? 12.092 2.224 -13.603 1.00 73.62 92 MET A N 1
ATOM 772 C CA . MET A 1 92 ? 10.655 2.303 -13.790 1.00 73.62 92 MET A CA 1
ATOM 773 C C . MET A 1 92 ? 10.003 2.949 -12.575 1.00 73.62 92 MET A C 1
ATOM 775 O O . MET A 1 92 ? 10.152 2.479 -11.446 1.00 73.62 92 MET A O 1
ATOM 779 N N . GLU A 1 93 ? 9.248 4.011 -12.834 1.00 75.94 93 GLU A N 1
ATOM 780 C CA . GLU A 1 93 ? 8.408 4.660 -11.835 1.00 75.94 93 GLU A CA 1
ATOM 781 C C . GLU A 1 93 ? 7.102 3.881 -11.661 1.00 75.94 93 GLU A C 1
ATOM 783 O O . GLU A 1 93 ? 6.355 3.635 -12.609 1.00 75.94 93 GLU A O 1
ATOM 788 N N . CYS A 1 94 ? 6.822 3.504 -10.422 1.00 72.00 94 CYS A N 1
ATOM 789 C CA . CYS A 1 94 ? 5.640 2.774 -10.007 1.00 72.00 94 CYS A CA 1
ATOM 790 C C . CYS A 1 94 ? 4.755 3.716 -9.190 1.00 72.00 94 CYS A C 1
ATOM 792 O O . CYS A 1 94 ? 5.052 4.023 -8.036 1.00 72.00 94 CYS A O 1
ATOM 794 N N . ASN A 1 95 ? 3.656 4.163 -9.796 1.00 75.69 95 ASN A N 1
ATOM 795 C CA . ASN A 1 95 ? 2.620 4.938 -9.120 1.00 75.69 95 ASN A CA 1
ATOM 796 C C . ASN A 1 95 ? 1.428 4.018 -8.846 1.00 75.69 95 ASN A C 1
ATOM 798 O O . ASN A 1 95 ? 0.755 3.579 -9.782 1.00 75.69 95 ASN A O 1
ATOM 802 N N . PHE A 1 96 ? 1.213 3.694 -7.569 1.00 72.94 96 PHE A N 1
ATOM 803 C CA . PHE A 1 96 ? 0.192 2.735 -7.126 1.00 72.94 96 PHE A CA 1
ATOM 804 C C . PHE A 1 96 ? -1.151 3.384 -6.769 1.00 72.94 96 PHE A C 1
ATOM 806 O O . PHE A 1 96 ? -2.147 2.682 -6.6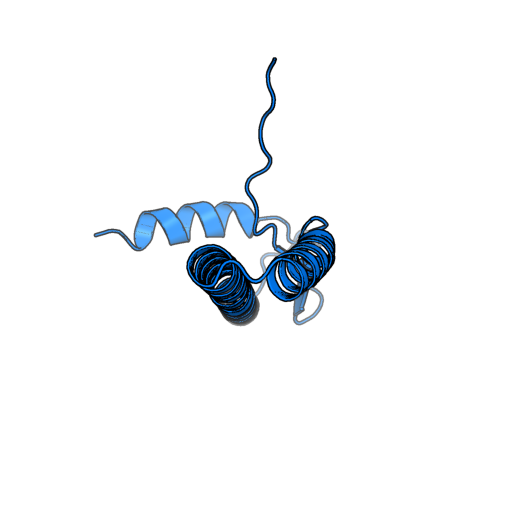05 1.00 72.94 96 PHE A O 1
ATOM 813 N N . GLU A 1 97 ? -1.183 4.712 -6.651 1.00 68.00 97 GLU A N 1
ATOM 814 C CA . GLU A 1 97 ? -2.416 5.490 -6.558 1.00 68.00 97 GLU A CA 1
ATOM 815 C C . GLU A 1 97 ? -2.636 6.230 -7.877 1.00 68.00 97 GLU A C 1
ATOM 817 O O . GLU A 1 97 ? -1.700 6.806 -8.442 1.00 68.00 97 GLU A O 1
ATOM 822 N N . ASP A 1 98 ? -3.870 6.203 -8.379 1.00 56.84 98 ASP A N 1
ATOM 823 C CA . ASP A 1 98 ? -4.245 7.051 -9.502 1.00 56.84 98 ASP A CA 1
ATOM 824 C C . ASP A 1 98 ? -4.060 8.509 -9.088 1.00 56.84 98 ASP A C 1
ATOM 826 O O . ASP A 1 98 ? -4.472 8.920 -7.997 1.00 56.84 98 ASP A O 1
ATOM 830 N N . LYS A 1 99 ? -3.431 9.308 -9.959 1.00 48.97 99 LYS A N 1
ATOM 831 C CA . LYS A 1 99 ? -3.466 10.760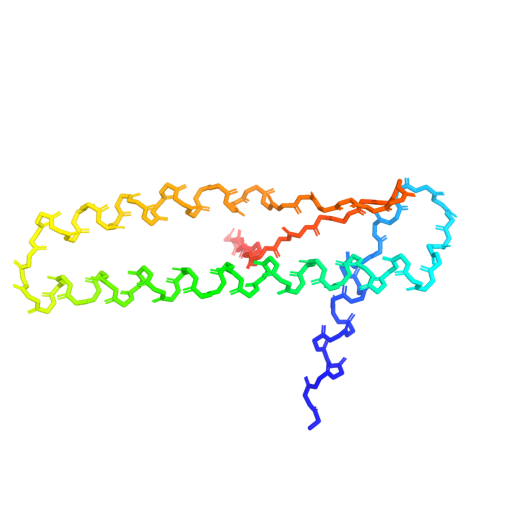 -9.801 1.00 48.97 99 LYS A CA 1
ATOM 832 C C . LYS A 1 99 ? -4.938 11.139 -9.822 1.00 48.97 99 LYS A C 1
ATOM 834 O O . LYS A 1 99 ? -5.591 10.998 -10.852 1.00 48.97 99 LYS A O 1
ATOM 839 N N . ILE A 1 100 ? -5.463 11.575 -8.683 1.00 41.38 100 ILE A N 1
ATOM 840 C CA . ILE A 1 100 ? -6.787 12.178 -8.633 1.00 41.38 100 ILE A CA 1
ATOM 841 C C . ILE A 1 100 ? -6.681 13.419 -9.526 1.00 41.38 100 ILE A C 1
ATOM 843 O O . ILE A 1 100 ? -6.078 14.413 -9.125 1.00 41.38 100 ILE A O 1
ATOM 847 N N . ASN A 1 101 ? -7.190 13.337 -10.758 1.00 36.59 101 ASN A N 1
ATOM 848 C CA . ASN A 1 101 ? -7.458 14.515 -11.571 1.00 36.59 101 ASN A CA 1
ATOM 849 C C . ASN A 1 101 ? -8.573 15.266 -10.850 1.00 36.59 101 ASN A C 1
ATOM 851 O O . ASN A 1 101 ? -9.755 14.984 -11.034 1.00 36.59 101 ASN A O 1
ATOM 855 N N . ILE A 1 102 ? -8.182 16.176 -9.963 1.00 40.00 102 ILE A N 1
ATOM 856 C CA . ILE A 1 102 ? -9.066 17.227 -9.483 1.00 40.00 102 ILE A CA 1
ATOM 857 C C . ILE A 1 102 ? -9.066 18.283 -10.590 1.00 40.00 102 ILE A C 1
ATOM 859 O O . ILE A 1 102 ? -8.413 19.315 -10.473 1.00 40.00 102 ILE A O 1
ATOM 863 N N . ASP A 1 103 ? -9.745 17.981 -11.696 1.00 42.50 103 ASP A N 1
ATOM 864 C CA . ASP A 1 103 ? -10.297 19.037 -12.538 1.00 42.50 103 ASP A CA 1
ATOM 865 C C . ASP A 1 103 ? -11.533 19.547 -11.788 1.00 42.50 103 ASP A C 1
ATOM 867 O O . ASP A 1 103 ? -12.571 18.883 -11.733 1.00 42.50 103 ASP A O 1
ATOM 871 N N . SER A 1 104 ? -11.364 20.678 -11.102 1.00 36.78 104 SER A N 1
ATOM 872 C CA . SER A 1 104 ? -12.443 21.529 -10.586 1.00 36.78 104 SER A CA 1
ATOM 873 C C . SER A 1 104 ? -12.450 22.839 -11.353 1.00 36.78 104 SER A C 1
ATOM 875 O O . SER A 1 104 ? -11.346 23.398 -11.536 1.00 36.78 104 SER A O 1
#

Secondary structure (DSSP, 8-state):
--HHHHHHHHHHHT---TTSSPPPHHHHHHHHHHHHHHHHHHHHHHHHHHHHHHHHHHTT-HHHHHHHHHHHHHHHHHHHT-EEEEETTEEEEE--S-------

Radius of gyration: 17.68 Å; chains: 1; bounding box: 37×34×48 Å

InterPro domains:
  IPR014957 IDEAL domain [PF08858] (37-72)
  IPR014957 IDEAL domain [SM00914] (36-72)
  IPR027393 Virus scaffolding protein, C-terminal [G3DSA:4.10.810.10] (27-80)

Sequence (104 aa):
MAASTYENELFEKLKMIRKGYRAPRQVVQSLYARMMLEYSVYVFTKDRYKRLIDEALDAKDEERFRALTSEYSEWRARYQSGCTISEHGYEMECNFEDKINIDS

Foldseek 3Di:
DPPVVVVVVVVVLLPPFVPPDDDDPVQVVVVVVVLVVVLVCVVVVLVVLVVQLVVCVVVVPPVSNVVSVVVNVVVVVVPCQFDWDDDPSGIGGGRNDPPPPPPD

pLDDT: mean 76.26, std 19.38, range [36.38, 98.12]

Organism: NCBI:txid2743000